Protein AF-A0A2L2Z3Q4-F1 (afdb_monomer_lite)

pLDDT: mean 92.14, std 6.17, range [59.94, 97.19]

Foldseek 3Di:
DQKDKFAFDPDFWWKDAPVDIDTDPDRGIDIFGWDQDPNWIWTDDPNDIDTDPDFQDWDWDFDQDPRITITTITGHHDD

Structure (mmCIF, N/CA/C/O backbone):
data_AF-A0A2L2Z3Q4-F1
#
_entry.id   AF-A0A2L2Z3Q4-F1
#
loop_
_atom_site.group_PDB
_atom_site.id
_atom_site.type_symbol
_atom_site.label_atom_id
_atom_site.label_alt_id
_atom_site.label_comp_id
_atom_site.label_asym_id
_atom_site.label_entity_id
_atom_site.label_seq_id
_atom_site.pdbx_PDB_ins_code
_atom_site.Cartn_x
_atom_site.Cartn_y
_atom_site.Cartn_z
_atom_site.occupancy
_atom_site.B_iso_or_equiv
_atom_site.auth_seq_id
_atom_site.auth_comp_id
_atom_site.auth_asym_id
_atom_site.auth_atom_id
_atom_site.pdbx_PDB_model_num
ATOM 1 N N . PRO A 1 1 ? -17.065 2.151 -8.584 1.00 59.94 1 PRO A N 1
ATOM 2 C CA . PRO A 1 1 ? -17.551 1.777 -7.230 1.00 59.94 1 PRO A CA 1
ATOM 3 C C . PRO A 1 1 ? -16.791 0.541 -6.717 1.00 59.94 1 PRO A C 1
ATOM 5 O O . PRO A 1 1 ? -16.596 -0.382 -7.497 1.00 59.94 1 PRO A O 1
ATOM 8 N N . GLY A 1 2 ? -16.303 0.545 -5.470 1.00 87.25 2 GLY A N 1
ATOM 9 C CA . GLY A 1 2 ? -15.546 -0.585 -4.890 1.00 87.25 2 GLY A CA 1
ATOM 10 C C . GLY A 1 2 ? -14.063 -0.324 -4.593 1.00 87.25 2 GLY A C 1
ATOM 11 O O . GLY A 1 2 ? -13.350 -1.255 -4.236 1.00 87.25 2 GLY A O 1
ATOM 12 N N . SER A 1 3 ? -13.604 0.926 -4.713 1.00 93.62 3 SER A N 1
ATOM 13 C CA . SER A 1 3 ? -12.284 1.353 -4.234 1.00 93.62 3 SER A CA 1
ATOM 14 C C . SER A 1 3 ? -12.422 2.456 -3.189 1.00 93.62 3 SER A C 1
ATOM 16 O O . SER A 1 3 ? -13.367 3.245 -3.250 1.00 93.62 3 SER A O 1
ATOM 18 N N . LYS A 1 4 ? -11.484 2.520 -2.241 1.00 93.81 4 LYS A N 1
ATOM 19 C CA . LYS A 1 4 ? -11.396 3.572 -1.219 1.00 93.81 4 LYS A CA 1
ATOM 20 C C . LYS A 1 4 ? -9.951 4.044 -1.088 1.00 93.81 4 LYS A C 1
ATOM 22 O 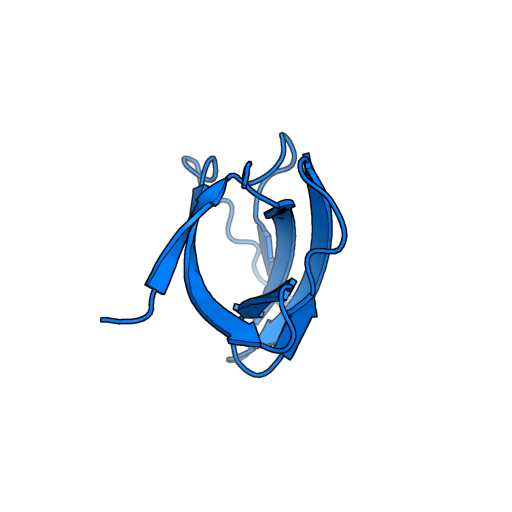O . LYS A 1 4 ? -9.022 3.322 -1.446 1.00 93.81 4 LYS A O 1
ATOM 27 N N . CYS A 1 5 ? -9.775 5.262 -0.591 1.00 94.25 5 CYS A N 1
ATOM 28 C CA . CYS A 1 5 ? -8.462 5.778 -0.234 1.00 94.25 5 CYS A CA 1
ATOM 29 C C . CYS A 1 5 ? -7.993 5.148 1.086 1.00 94.25 5 CYS A C 1
ATOM 31 O O . CYS A 1 5 ? -8.754 5.108 2.056 1.00 94.25 5 CYS A O 1
ATOM 33 N N . PHE A 1 6 ? -6.753 4.671 1.110 1.00 95.62 6 PHE A N 1
ATOM 34 C CA . PHE A 1 6 ? -6.079 4.146 2.290 1.00 95.62 6 PHE A CA 1
ATOM 35 C C . PHE A 1 6 ? -4.771 4.893 2.501 1.00 95.62 6 PHE A C 1
ATOM 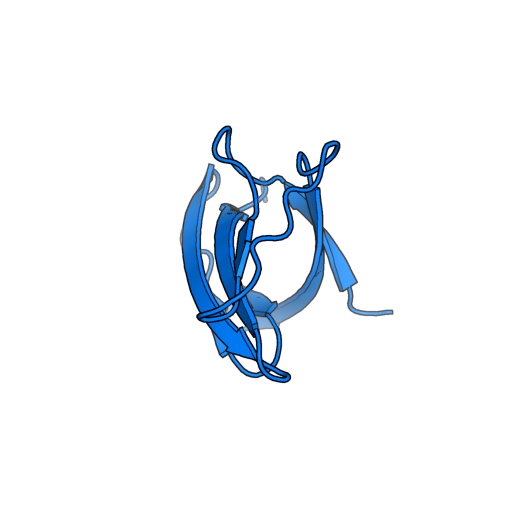37 O O . PHE A 1 6 ? -4.036 5.148 1.547 1.00 95.62 6 PHE A O 1
ATOM 44 N N . ASN A 1 7 ? -4.471 5.208 3.756 1.00 96.06 7 ASN A N 1
ATOM 45 C CA . ASN A 1 7 ? -3.226 5.877 4.102 1.00 96.06 7 ASN A CA 1
ATOM 46 C C . ASN A 1 7 ? -2.054 4.908 3.984 1.00 96.06 7 ASN A C 1
ATOM 48 O O . ASN A 1 7 ? -2.182 3.718 4.290 1.00 96.06 7 ASN A O 1
ATOM 52 N N . HIS A 1 8 ? -0.905 5.437 3.590 1.00 95.25 8 HIS A N 1
ATOM 53 C CA . HIS A 1 8 ? 0.365 4.746 3.756 1.00 95.25 8 HIS A CA 1
ATOM 54 C C . HIS A 1 8 ? 0.994 5.117 5.099 1.00 95.25 8 HIS A C 1
ATOM 56 O O . HIS A 1 8 ? 0.500 5.996 5.813 1.00 95.25 8 HIS A O 1
ATOM 62 N N . ASN A 1 9 ? 2.047 4.401 5.496 1.00 91.38 9 ASN A N 1
ATOM 63 C CA . ASN A 1 9 ? 2.839 4.808 6.654 1.00 91.38 9 ASN A CA 1
ATOM 64 C C . ASN A 1 9 ? 3.823 5.934 6.253 1.00 91.38 9 ASN A C 1
ATOM 66 O O . ASN A 1 9 ? 3.704 6.550 5.197 1.00 91.38 9 ASN A O 1
ATOM 70 N N . LYS A 1 10 ? 4.786 6.243 7.127 1.00 87.06 10 LYS A N 1
ATOM 71 C CA . LYS A 1 10 ? 5.799 7.276 6.852 1.00 87.06 10 LYS A CA 1
ATOM 72 C C . LYS A 1 10 ? 6.848 6.834 5.827 1.00 87.06 10 LYS A C 1
ATOM 74 O O . LYS A 1 10 ? 7.561 7.684 5.302 1.00 87.06 10 LYS A O 1
ATOM 79 N N . GLU A 1 11 ? 6.968 5.533 5.573 1.00 88.12 11 GLU A N 1
ATOM 80 C CA . GLU A 1 11 ? 7.900 4.994 4.588 1.00 88.12 11 GLU A CA 1
ATOM 81 C C . GLU A 1 11 ? 7.340 5.236 3.186 1.00 88.12 11 GLU A C 1
ATOM 83 O O . GLU A 1 11 ? 6.133 5.176 2.952 1.00 88.12 11 GLU A O 1
ATOM 88 N N . MET A 1 12 ? 8.228 5.564 2.254 1.00 88.44 12 MET A N 1
ATOM 89 C CA . MET A 1 12 ? 7.837 5.889 0.890 1.00 88.44 12 MET A CA 1
ATOM 90 C C . MET A 1 12 ? 7.364 4.647 0.138 1.00 88.44 12 MET A C 1
ATOM 92 O O . MET A 1 12 ? 7.991 3.592 0.227 1.00 88.44 12 MET A O 1
ATOM 96 N N . TRP A 1 13 ? 6.287 4.791 -0.639 1.00 91.75 13 TRP A N 1
ATOM 97 C CA . TRP A 1 13 ? 5.913 3.779 -1.623 1.00 91.75 13 TRP A CA 1
ATOM 98 C C . TRP A 1 13 ? 6.928 3.784 -2.769 1.00 91.75 13 TRP A C 1
ATOM 100 O O . TRP A 1 13 ? 7.084 4.785 -3.474 1.00 91.75 13 TRP A O 1
ATOM 110 N N . GLU A 1 14 ? 7.618 2.665 -2.950 1.00 92.06 14 GLU A N 1
ATOM 111 C CA . GLU A 1 14 ? 8.641 2.471 -3.970 1.00 92.06 14 GLU A CA 1
ATOM 112 C C . GLU A 1 14 ? 8.140 1.504 -5.041 1.00 92.06 14 GLU A C 1
ATOM 114 O O . GLU A 1 14 ? 7.597 0.438 -4.746 1.00 92.06 14 GLU A O 1
ATOM 119 N N . GLU A 1 15 ? 8.386 1.850 -6.300 1.00 93.00 15 GLU A N 1
ATOM 120 C CA . GLU A 1 15 ? 8.298 0.899 -7.402 1.00 93.00 15 GLU A CA 1
ATOM 121 C C . GLU A 1 15 ? 9.681 0.759 -8.025 1.00 93.00 15 GLU A C 1
ATOM 123 O O . GLU A 1 15 ? 10.270 1.750 -8.459 1.00 93.00 15 GLU A O 1
ATOM 128 N N . ARG A 1 16 ? 10.215 -0.458 -8.118 1.00 94.50 16 ARG A N 1
ATOM 129 C CA . ARG A 1 16 ? 11.522 -0.671 -8.746 1.00 94.50 16 ARG A CA 1
ATOM 130 C C . ARG A 1 16 ? 11.576 -1.864 -9.681 1.00 94.50 16 ARG A C 1
ATOM 132 O O . ARG A 1 16 ? 10.896 -2.867 -9.493 1.00 94.50 16 ARG A O 1
ATOM 139 N N . THR A 1 17 ? 12.446 -1.768 -10.668 1.00 93.62 17 THR A N 1
ATOM 140 C CA . THR A 1 17 ? 12.982 -2.898 -11.427 1.00 93.62 17 THR A CA 1
ATOM 141 C C . THR A 1 17 ? 14.447 -3.103 -11.038 1.00 93.62 17 THR A C 1
ATOM 143 O O . THR A 1 17 ? 14.982 -2.382 -10.196 1.00 93.62 17 THR A O 1
ATOM 146 N N . CYS A 1 18 ? 15.134 -4.056 -11.670 1.00 87.31 18 CYS A N 1
ATOM 147 C CA . CYS A 1 18 ? 16.582 -4.199 -11.498 1.00 87.31 18 CYS A CA 1
ATOM 148 C C . CYS A 1 18 ? 17.379 -2.986 -12.019 1.00 87.31 18 CYS A C 1
ATOM 150 O O . CYS A 1 18 ? 18.537 -2.832 -11.649 1.00 87.31 18 CYS A O 1
ATOM 152 N N . GLN A 1 19 ? 16.790 -2.158 -12.891 1.00 93.69 19 GLN A N 1
ATOM 153 C CA . GLN A 1 19 ? 17.482 -1.059 -13.579 1.00 93.69 19 GLN A CA 1
ATOM 154 C C . GLN A 1 19 ? 16.990 0.333 -13.168 1.00 93.69 19 GLN A C 1
ATOM 156 O O . GLN A 1 19 ? 17.702 1.313 -13.368 1.00 93.69 19 GLN A O 1
ATOM 161 N N . GLN A 1 20 ? 15.778 0.446 -12.620 1.00 92.50 20 GLN A N 1
ATOM 162 C CA . GLN A 1 20 ? 15.144 1.733 -12.348 1.00 92.50 20 GLN A CA 1
ATOM 163 C C . GLN A 1 20 ? 14.378 1.707 -11.028 1.00 92.50 20 GLN A C 1
ATOM 165 O O . GLN A 1 20 ? 13.676 0.744 -10.736 1.00 92.50 20 GLN A O 1
ATOM 170 N N . VAL A 1 21 ? 14.449 2.806 -10.277 1.00 90.88 21 VAL A N 1
ATOM 171 C CA . VAL A 1 21 ? 13.630 3.054 -9.085 1.00 90.88 21 VAL A CA 1
ATOM 172 C C . VAL A 1 21 ? 12.748 4.271 -9.348 1.00 90.88 21 VAL A C 1
ATOM 174 O O . VAL A 1 21 ? 13.230 5.301 -9.820 1.00 90.88 21 VAL A O 1
ATOM 177 N N . ARG A 1 22 ? 11.451 4.158 -9.061 1.00 89.00 22 ARG A N 1
ATOM 178 C CA . ARG A 1 22 ? 10.488 5.259 -9.077 1.00 89.00 22 ARG A CA 1
ATOM 179 C C . ARG A 1 22 ? 10.179 5.652 -7.645 1.00 89.00 22 ARG A C 1
ATOM 181 O O . ARG A 1 22 ? 9.705 4.845 -6.847 1.00 89.00 22 ARG A O 1
ATOM 188 N N . GLN A 1 23 ? 10.459 6.913 -7.353 1.00 80.25 23 GLN A N 1
ATOM 189 C CA . GLN A 1 23 ? 10.194 7.528 -6.066 1.00 80.25 23 GLN A CA 1
ATOM 190 C C . GLN A 1 23 ? 9.056 8.524 -6.246 1.00 80.25 23 GLN A C 1
ATOM 192 O O . GLN A 1 23 ? 9.171 9.489 -7.003 1.00 80.25 23 GLN A O 1
ATOM 197 N N . TRP A 1 24 ? 7.934 8.265 -5.588 1.00 80.31 24 TRP A N 1
ATOM 198 C CA . TRP A 1 24 ? 6.788 9.162 -5.616 1.00 80.31 24 TRP A CA 1
ATOM 199 C C . TRP A 1 24 ? 7.041 10.293 -4.620 1.00 80.31 24 TRP A C 1
ATOM 201 O O . TRP A 1 24 ? 7.358 10.007 -3.479 1.00 80.31 24 TRP A O 1
ATOM 211 N N . GLN A 1 25 ? 6.905 11.567 -5.011 1.00 75.31 25 GLN A N 1
ATOM 212 C CA . GLN A 1 25 ? 7.019 12.703 -4.070 1.00 75.31 25 GLN A CA 1
ATOM 213 C C . GLN A 1 25 ? 5.785 12.857 -3.164 1.00 75.31 25 GLN A C 1
ATOM 215 O O . GLN A 1 25 ? 5.855 13.475 -2.103 1.00 75.31 25 GLN A O 1
ATOM 220 N N . HIS A 1 26 ? 4.652 12.277 -3.568 1.00 82.00 26 HIS A N 1
ATOM 221 C CA . HIS A 1 26 ? 3.396 12.294 -2.827 1.00 82.00 26 HIS A CA 1
ATOM 222 C C . HIS A 1 26 ? 2.860 10.866 -2.702 1.00 82.00 26 HIS A C 1
ATOM 224 O O . HIS A 1 26 ? 2.189 10.366 -3.598 1.00 82.00 26 HIS A O 1
ATOM 230 N N . TRP A 1 27 ? 3.177 10.210 -1.585 1.00 84.19 27 TRP A N 1
ATOM 231 C CA . TRP A 1 27 ? 2.822 8.810 -1.311 1.00 84.19 27 TRP A CA 1
ATOM 232 C C . TRP A 1 27 ? 1.953 8.649 -0.063 1.00 84.19 27 TRP A C 1
ATOM 234 O O . TRP A 1 27 ? 1.772 7.547 0.419 1.00 84.19 27 TRP A O 1
ATOM 244 N N . GLY A 1 28 ? 1.423 9.728 0.518 1.00 90.12 28 GLY A N 1
ATOM 245 C CA . GLY A 1 28 ? 0.728 9.637 1.811 1.00 90.12 28 GLY A CA 1
ATOM 246 C C . GLY A 1 28 ? -0.519 8.739 1.805 1.00 90.12 28 GLY A C 1
ATOM 247 O O . GLY A 1 28 ? -0.981 8.315 2.864 1.00 90.12 28 GLY A O 1
ATOM 248 N N . SER A 1 29 ? -1.074 8.441 0.627 1.00 92.88 29 SER A N 1
ATOM 249 C CA . SER A 1 29 ? -2.243 7.577 0.476 1.00 92.88 29 SER A CA 1
ATOM 250 C C . SER A 1 29 ? -2.354 7.001 -0.938 1.00 92.88 29 SER A C 1
ATOM 252 O O . SER A 1 29 ? -1.818 7.572 -1.887 1.00 92.88 29 SER A O 1
ATOM 254 N N . GLY A 1 30 ? -3.093 5.900 -1.082 1.00 92.56 30 GLY A N 1
ATOM 255 C CA . GLY A 1 30 ? -3.400 5.270 -2.366 1.00 92.56 30 GLY A CA 1
ATOM 256 C C . GLY A 1 30 ? -4.848 4.780 -2.446 1.00 92.56 30 GLY A C 1
ATOM 257 O O . GLY A 1 30 ? -5.500 4.550 -1.427 1.00 92.56 30 GLY A O 1
ATOM 258 N N . CYS A 1 31 ? -5.369 4.622 -3.665 1.00 93.94 31 CYS A N 1
ATOM 259 C CA . CYS A 1 31 ? -6.728 4.132 -3.904 1.00 93.94 31 CYS A CA 1
ATOM 260 C C . CYS A 1 31 ? -6.705 2.634 -4.220 1.00 93.94 31 CYS A C 1
ATOM 262 O O . CYS A 1 31 ? -6.149 2.221 -5.237 1.00 93.94 31 CYS A O 1
ATOM 264 N N . TYR A 1 32 ? -7.338 1.828 -3.369 1.00 95.31 32 TYR A N 1
ATOM 265 C CA . TYR A 1 32 ? -7.328 0.370 -3.483 1.00 95.31 32 TYR A CA 1
ATOM 266 C C . TYR A 1 32 ? -8.741 -0.179 -3.517 1.00 95.31 32 TYR A C 1
ATOM 268 O O . TYR A 1 32 ? -9.645 0.350 -2.861 1.00 95.31 32 TYR A O 1
ATOM 276 N N . LYS A 1 33 ? -8.920 -1.264 -4.273 1.00 95.94 33 LYS A N 1
ATOM 277 C CA . LYS A 1 33 ? -10.148 -2.050 -4.199 1.00 95.94 33 LYS A CA 1
ATOM 278 C C . LYS A 1 33 ? -10.251 -2.683 -2.818 1.00 95.94 33 LYS A C 1
ATOM 280 O O . LYS A 1 33 ? -9.235 -3.036 -2.220 1.00 95.94 33 LYS A O 1
ATOM 285 N N . TYR A 1 34 ? -11.468 -2.821 -2.316 1.00 95.25 34 TYR A N 1
ATOM 286 C CA . TYR A 1 34 ? -11.697 -3.462 -1.030 1.00 95.25 34 TYR A CA 1
ATOM 287 C C . TYR A 1 34 ? -12.996 -4.256 -1.021 1.00 95.25 34 TYR A C 1
ATOM 289 O O . TYR A 1 34 ? -13.919 -3.980 -1.786 1.00 95.25 34 TYR A O 1
ATOM 297 N N . GLU A 1 35 ? -13.071 -5.207 -0.102 1.00 94.81 35 GLU A N 1
ATOM 298 C CA . GLU A 1 35 ? -14.268 -5.983 0.185 1.00 94.81 35 GLU A CA 1
ATOM 299 C C . GLU A 1 35 ? -14.427 -6.175 1.696 1.00 94.81 35 GLU A C 1
ATOM 301 O O . GLU A 1 35 ? -13.452 -6.280 2.441 1.00 94.81 35 GLU A O 1
ATOM 306 N N . CYS A 1 36 ? -15.673 -6.197 2.162 1.00 92.38 36 CYS A N 1
ATOM 307 C CA . CYS A 1 36 ? -15.995 -6.506 3.549 1.00 92.38 36 CYS A CA 1
ATOM 308 C C . CYS A 1 36 ? -16.596 -7.908 3.598 1.00 92.38 36 CYS A C 1
ATOM 310 O O . CYS A 1 36 ? -17.740 -8.103 3.195 1.00 92.38 36 CYS A O 1
ATOM 312 N N . VAL A 1 37 ? -15.830 -8.878 4.097 1.00 92.12 37 VAL A N 1
ATOM 313 C CA . VAL A 1 37 ? -16.234 -10.290 4.155 1.00 92.12 37 VAL A CA 1
ATOM 314 C C . VAL A 1 37 ? -16.042 -10.795 5.579 1.00 92.12 37 VAL A C 1
ATOM 316 O O . VAL A 1 37 ? -14.994 -10.574 6.191 1.00 92.12 37 VAL A O 1
ATOM 319 N N . SER A 1 38 ? -17.070 -11.449 6.127 1.00 91.25 38 SER A N 1
ATOM 320 C CA . SER A 1 38 ? -17.070 -12.002 7.492 1.00 91.25 38 SER A CA 1
ATOM 321 C C . SER A 1 38 ? -16.723 -10.970 8.576 1.00 91.25 38 SER A C 1
ATOM 323 O O . SER A 1 38 ? -15.982 -11.255 9.516 1.00 91.25 38 SER A O 1
ATOM 325 N N . GLY A 1 39 ? -17.220 -9.736 8.421 1.00 89.75 39 GLY A N 1
ATOM 326 C CA . GLY A 1 39 ? -16.984 -8.635 9.364 1.00 89.75 39 GLY A CA 1
ATOM 327 C C . GLY A 1 39 ? -15.559 -8.069 9.345 1.00 89.75 39 GLY A C 1
ATOM 328 O O . GLY A 1 39 ? -15.190 -7.313 10.245 1.00 89.75 39 GLY A O 1
ATOM 329 N N . ARG A 1 40 ? -14.748 -8.429 8.343 1.00 92.69 40 ARG A N 1
ATOM 330 C CA . ARG A 1 40 ? -13.374 -7.947 8.173 1.00 92.69 40 ARG A CA 1
ATOM 331 C C . ARG A 1 40 ? -13.218 -7.222 6.848 1.00 92.69 40 ARG A C 1
ATOM 333 O O . ARG A 1 40 ? -13.843 -7.585 5.855 1.00 92.69 40 ARG A O 1
ATOM 340 N N . LEU A 1 41 ? -12.368 -6.202 6.864 1.00 94.62 41 LEU A N 1
ATOM 341 C CA . LEU A 1 41 ? -11.985 -5.455 5.678 1.00 94.62 41 LEU A CA 1
ATOM 342 C C . LEU A 1 41 ? -10.815 -6.163 5.002 1.00 94.62 41 LEU A C 1
ATOM 344 O O . LEU A 1 41 ? -9.798 -6.431 5.642 1.00 94.62 41 LEU A O 1
ATOM 348 N N . HIS A 1 42 ? -10.952 -6.423 3.713 1.00 96.12 42 HIS A N 1
ATOM 349 C CA . HIS A 1 42 ? -9.906 -6.979 2.872 1.00 96.12 42 HIS A CA 1
ATOM 350 C C . HIS A 1 42 ? -9.566 -5.962 1.791 1.00 96.12 42 HIS A C 1
ATOM 352 O O . HIS A 1 42 ? -10.449 -5.450 1.106 1.00 96.12 42 HIS A O 1
ATOM 358 N N . VAL A 1 43 ? -8.286 -5.633 1.676 1.00 96.44 43 VAL A N 1
ATOM 359 C CA . VAL A 1 43 ? -7.743 -4.685 0.706 1.00 96.44 43 VAL A CA 1
ATOM 360 C C . VAL A 1 43 ? -7.096 -5.479 -0.416 1.00 96.44 43 VAL A C 1
ATOM 362 O O . VAL A 1 43 ? -6.280 -6.364 -0.166 1.00 96.44 43 VAL A O 1
ATOM 365 N N . ILE A 1 44 ? -7.458 -5.163 -1.652 1.00 96.00 44 ILE A N 1
ATOM 366 C CA . ILE A 1 44 ? -6.980 -5.860 -2.841 1.00 96.00 44 ILE A CA 1
ATOM 367 C C . ILE A 1 44 ? -5.936 -4.977 -3.520 1.00 96.00 44 ILE A C 1
ATOM 369 O O . ILE A 1 44 ? -6.241 -3.883 -4.009 1.00 96.00 44 ILE A O 1
ATOM 373 N N . VAL A 1 45 ? -4.701 -5.468 -3.557 1.00 95.50 45 VAL A N 1
ATOM 374 C CA . VAL A 1 45 ? -3.565 -4.822 -4.216 1.00 95.50 45 VAL A CA 1
ATOM 375 C C . VAL A 1 45 ? -3.133 -5.717 -5.371 1.00 95.50 45 VAL A C 1
ATOM 377 O O . VAL A 1 45 ? -2.617 -6.812 -5.161 1.00 95.50 45 VAL A O 1
ATOM 380 N N . ALA A 1 46 ? -3.385 -5.263 -6.601 1.00 92.25 46 ALA A N 1
ATOM 381 C CA . ALA A 1 46 ? -3.255 -6.076 -7.810 1.00 92.25 46 ALA A CA 1
ATOM 382 C C . ALA A 1 46 ? -4.072 -7.387 -7.726 1.00 92.25 46 ALA A C 1
ATOM 384 O O . ALA A 1 46 ? -5.300 -7.337 -7.754 1.00 92.25 46 ALA A O 1
ATOM 385 N N . ASN A 1 47 ? -3.406 -8.540 -7.633 1.00 91.62 47 ASN A N 1
ATOM 386 C CA . ASN A 1 47 ? -3.991 -9.879 -7.494 1.00 91.62 47 ASN A CA 1
ATOM 387 C C . ASN A 1 47 ? -3.819 -10.472 -6.080 1.00 91.62 47 ASN A C 1
ATOM 389 O O . ASN A 1 47 ? -4.054 -11.664 -5.889 1.00 91.62 47 ASN A O 1
ATOM 393 N N . HIS A 1 48 ? -3.402 -9.663 -5.104 1.00 95.50 48 HIS A N 1
ATOM 394 C CA . HIS A 1 48 ? -3.209 -10.081 -3.719 1.00 95.50 48 HIS A CA 1
ATOM 395 C C . HIS A 1 48 ? -4.253 -9.448 -2.799 1.00 95.50 48 HIS A C 1
ATOM 397 O O . HIS A 1 48 ? -4.525 -8.248 -2.877 1.00 95.50 48 HIS A O 1
ATOM 403 N N . THR A 1 49 ? -4.794 -10.256 -1.889 1.00 96.12 49 THR A N 1
ATOM 404 C CA . THR A 1 49 ? -5.750 -9.816 -0.870 1.00 96.12 49 THR A CA 1
ATOM 405 C C . THR A 1 49 ? -5.066 -9.741 0.491 1.00 96.12 49 THR A C 1
ATOM 407 O O . THR A 1 49 ? -4.439 -10.702 0.934 1.00 96.12 49 THR A O 1
ATOM 410 N N . TYR A 1 50 ? -5.212 -8.604 1.168 1.00 96.75 50 TYR A N 1
ATOM 411 C CA . TYR A 1 50 ? -4.663 -8.346 2.496 1.00 96.75 50 TYR A CA 1
ATOM 412 C C . TYR A 1 50 ? -5.783 -8.051 3.489 1.00 96.75 50 TYR A C 1
ATOM 414 O O . TYR A 1 50 ? -6.587 -7.145 3.279 1.00 96.75 50 TYR A O 1
ATOM 422 N N . THR A 1 51 ? -5.824 -8.778 4.602 1.00 96.38 51 THR A N 1
ATOM 423 C CA . THR A 1 51 ? -6.882 -8.622 5.607 1.00 96.38 51 THR A CA 1
ATOM 424 C C . THR A 1 51 ? -6.473 -7.665 6.725 1.00 96.38 51 THR A C 1
ATOM 426 O O . THR A 1 51 ? -5.431 -7.829 7.365 1.00 96.38 51 THR A O 1
ATOM 429 N N . CYS A 1 52 ? -7.346 -6.708 7.025 1.00 95.44 52 CYS A N 1
ATOM 430 C CA . CYS A 1 52 ? -7.271 -5.887 8.224 1.00 95.44 52 CYS A CA 1
ATOM 431 C C . CYS A 1 52 ? -7.912 -6.615 9.414 1.00 95.44 52 CYS A C 1
ATOM 433 O O . CYS A 1 52 ? -9.118 -6.879 9.434 1.00 95.44 52 CYS A O 1
ATOM 435 N N . PHE A 1 53 ? -7.111 -6.908 10.437 1.00 94.56 53 PHE A N 1
ATOM 436 C CA . PHE A 1 53 ? -7.565 -7.507 11.693 1.00 94.56 53 PHE A CA 1
ATOM 437 C C . PHE A 1 53 ? -7.925 -6.454 12.740 1.00 94.56 53 PHE A C 1
ATOM 439 O O . PHE A 1 53 ? -8.862 -6.670 13.509 1.00 94.56 53 PHE A O 1
ATOM 446 N N . GLN A 1 54 ? -7.221 -5.320 12.742 1.00 94.19 54 GLN A N 1
ATOM 447 C CA . GLN A 1 54 ? -7.421 -4.220 13.685 1.00 94.19 54 GLN A CA 1
ATOM 448 C C . GLN A 1 54 ? -7.101 -2.854 13.061 1.00 94.19 54 GLN A C 1
ATOM 450 O O . GLN A 1 54 ? -6.343 -2.753 12.094 1.00 94.19 54 GLN A O 1
ATOM 455 N N . THR A 1 55 ? -7.671 -1.790 13.629 1.00 94.94 55 THR A N 1
ATOM 456 C CA . THR A 1 55 ? -7.391 -0.404 13.228 1.00 94.94 55 THR A CA 1
ATOM 457 C C . THR A 1 55 ? -5.920 -0.054 13.451 1.00 94.94 55 THR A C 1
ATOM 459 O O . THR A 1 55 ? -5.329 -0.444 14.456 1.00 94.94 55 THR A O 1
ATOM 462 N N . GLY A 1 56 ? -5.317 0.670 12.504 1.00 95.44 56 GLY A N 1
ATOM 463 C CA . GLY A 1 56 ? -3.910 1.075 12.563 1.00 95.44 56 GLY A CA 1
ATOM 464 C C . GLY A 1 56 ? -2.909 -0.039 12.244 1.00 95.44 56 GLY A C 1
ATOM 465 O O . GLY A 1 56 ? -1.706 0.219 12.215 1.00 95.44 56 GLY A O 1
ATOM 466 N N . GLN A 1 57 ? -3.371 -1.266 11.975 1.00 96.62 57 GLN A N 1
ATOM 467 C CA . GLN A 1 57 ? -2.504 -2.342 11.501 1.00 96.62 57 GLN A CA 1
ATOM 468 C C . GLN A 1 57 ? -1.795 -1.922 10.208 1.00 96.62 57 GLN A C 1
ATOM 470 O O . GLN A 1 57 ? -2.420 -1.408 9.282 1.00 96.62 57 GLN A O 1
ATOM 475 N N . GLN A 1 58 ? -0.490 -2.178 10.146 1.00 96.94 58 GLN A N 1
ATOM 476 C CA . GLN A 1 58 ? 0.344 -1.906 8.981 1.00 96.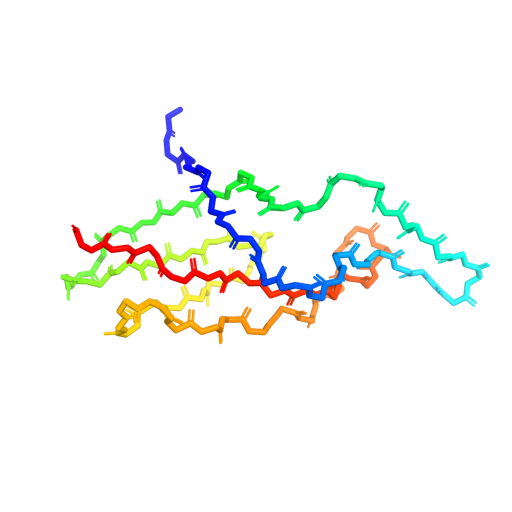94 58 GLN A CA 1
ATOM 477 C C . GLN A 1 58 ? 0.467 -3.167 8.123 1.00 96.94 58 GLN A C 1
ATOM 479 O O . GLN A 1 58 ? 1.053 -4.166 8.541 1.00 96.94 58 GLN A O 1
ATOM 484 N N . LEU A 1 59 ? -0.102 -3.120 6.923 1.00 96.62 59 LEU A N 1
ATOM 485 C CA . LEU A 1 59 ? -0.010 -4.164 5.912 1.00 96.62 59 LEU A CA 1
ATOM 486 C C . LEU A 1 59 ? 1.219 -3.891 5.049 1.00 96.62 59 LEU A C 1
ATOM 488 O O . LEU A 1 59 ? 1.195 -2.991 4.210 1.00 96.62 59 LEU A O 1
ATOM 492 N N . LYS A 1 60 ? 2.293 -4.652 5.270 1.00 96.06 60 LYS A N 1
ATOM 493 C CA . LYS A 1 60 ? 3.500 -4.574 4.441 1.00 96.06 60 LYS A CA 1
ATOM 494 C C . LYS A 1 60 ? 3.225 -5.200 3.078 1.00 96.06 60 LYS A C 1
ATOM 496 O O . LYS A 1 60 ? 2.861 -6.372 2.989 1.00 96.06 60 LYS A O 1
ATOM 501 N N . ILE A 1 61 ? 3.413 -4.411 2.033 1.00 95.75 61 ILE A N 1
ATOM 502 C CA . ILE A 1 61 ? 3.236 -4.799 0.643 1.00 95.75 61 ILE A CA 1
ATOM 503 C C . ILE A 1 61 ? 4.618 -4.961 0.021 1.00 95.75 61 ILE A C 1
ATOM 505 O O . ILE A 1 61 ? 5.442 -4.052 0.071 1.00 95.75 61 ILE A O 1
ATOM 509 N N . GLN A 1 62 ? 4.857 -6.129 -0.564 1.00 95.31 62 GLN A N 1
ATOM 510 C CA . GLN A 1 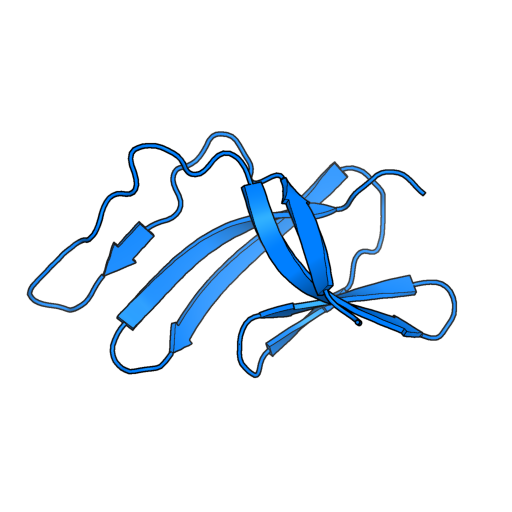62 ? 6.022 -6.402 -1.391 1.00 95.31 62 GLN A CA 1
ATOM 511 C C . GLN A 1 62 ? 5.594 -7.382 -2.478 1.00 95.31 62 GLN A C 1
ATOM 513 O O . GLN A 1 62 ? 5.574 -8.592 -2.255 1.00 95.31 62 GLN A O 1
ATOM 518 N N . ILE A 1 63 ? 5.184 -6.857 -3.630 1.00 96.00 63 ILE A N 1
ATOM 519 C CA . ILE A 1 63 ? 4.615 -7.663 -4.717 1.00 96.00 63 ILE A CA 1
ATOM 520 C C . ILE A 1 63 ? 5.243 -7.294 -6.054 1.00 96.00 63 ILE A C 1
ATOM 522 O O . ILE A 1 63 ? 5.548 -6.131 -6.305 1.00 96.00 63 ILE A O 1
ATOM 526 N N . PHE A 1 64 ? 5.422 -8.282 -6.927 1.00 94.88 64 PHE A N 1
ATOM 527 C CA . PHE A 1 64 ? 5.860 -8.046 -8.297 1.00 94.88 64 PHE A CA 1
ATOM 528 C C . PHE A 1 64 ? 4.644 -8.021 -9.222 1.00 94.88 64 PHE A C 1
ATOM 530 O O . PHE A 1 64 ? 3.951 -9.026 -9.368 1.00 94.88 64 PHE A O 1
ATOM 537 N N . PHE A 1 65 ? 4.371 -6.874 -9.839 1.00 94.31 65 PHE A N 1
ATOM 538 C CA . PHE A 1 65 ? 3.210 -6.682 -10.699 1.00 94.31 65 PHE A CA 1
ATOM 539 C C . PHE A 1 65 ? 3.554 -5.796 -11.897 1.00 94.31 65 PHE A C 1
ATOM 541 O O . PHE A 1 65 ? 4.197 -4.757 -11.753 1.00 94.31 65 PHE A O 1
ATOM 548 N N . GLN A 1 66 ? 3.130 -6.227 -13.090 1.00 92.69 66 GLN A N 1
ATOM 549 C CA . GLN A 1 66 ? 3.388 -5.543 -14.367 1.00 92.69 66 GLN A CA 1
ATOM 550 C C . GLN A 1 66 ? 4.869 -5.189 -14.611 1.00 92.69 66 GLN A C 1
ATOM 552 O O . GLN A 1 66 ? 5.184 -4.151 -15.184 1.00 92.69 66 GLN A O 1
ATOM 557 N N . GLY A 1 67 ? 5.790 -6.060 -14.187 1.00 92.81 67 GLY A N 1
ATOM 558 C CA . GLY A 1 67 ? 7.228 -5.868 -14.400 1.00 92.81 67 GLY A CA 1
ATOM 559 C C . GLY A 1 67 ? 7.931 -5.008 -13.345 1.00 92.81 67 GLY A C 1
ATOM 560 O O . GLY A 1 67 ? 9.137 -4.811 -13.452 1.00 92.81 67 GLY A O 1
ATOM 561 N N . TRP A 1 68 ? 7.211 -4.532 -12.325 1.00 95.06 68 TRP A N 1
ATOM 562 C CA . TRP A 1 68 ? 7.745 -3.709 -11.238 1.00 95.06 68 TRP A CA 1
ATO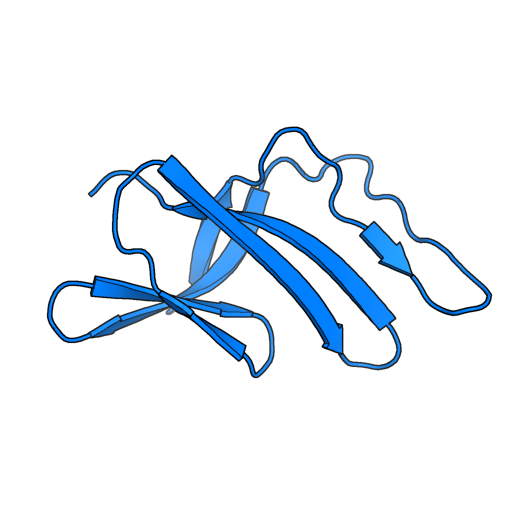M 563 C C . TRP A 1 68 ? 7.554 -4.394 -9.887 1.00 95.06 68 TRP A C 1
ATOM 565 O O . TRP A 1 68 ? 6.531 -5.028 -9.636 1.00 95.06 68 TRP A O 1
ATOM 575 N N . LEU A 1 69 ? 8.536 -4.251 -9.002 1.00 95.25 69 LEU A N 1
ATOM 576 C CA . LEU A 1 69 ? 8.429 -4.595 -7.592 1.00 95.25 69 LEU A CA 1
ATOM 577 C C . LEU A 1 69 ? 7.856 -3.393 -6.838 1.00 95.25 69 LEU A C 1
ATOM 579 O O . LEU A 1 69 ? 8.496 -2.347 -6.781 1.00 95.25 69 LEU A O 1
ATOM 583 N N . HIS A 1 70 ? 6.676 -3.565 -6.257 1.00 94.31 70 HIS A N 1
ATOM 584 C CA . HIS A 1 70 ? 5.970 -2.575 -5.448 1.00 94.31 70 HIS A CA 1
ATOM 585 C C . HIS A 1 70 ? 6.263 -2.842 -3.981 1.00 94.31 70 HIS A C 1
ATOM 587 O O . HIS A 1 70 ? 5.963 -3.935 -3.496 1.00 94.31 70 HIS A O 1
ATOM 593 N N . ILE A 1 71 ? 6.836 -1.864 -3.288 1.00 94.12 71 ILE A N 1
ATOM 594 C CA . ILE A 1 71 ? 7.195 -1.946 -1.874 1.00 94.12 71 ILE A CA 1
ATOM 595 C C . ILE A 1 71 ? 6.550 -0.774 -1.150 1.00 94.12 71 ILE A C 1
ATOM 597 O O . ILE A 1 71 ? 6.765 0.382 -1.502 1.00 94.12 71 ILE A O 1
ATOM 601 N N . GLY A 1 72 ? 5.773 -1.060 -0.116 1.00 94.25 72 GLY A N 1
ATOM 602 C CA . GLY A 1 72 ? 5.177 -0.014 0.699 1.00 94.25 72 GLY A CA 1
ATOM 603 C C . GLY A 1 72 ? 4.305 -0.579 1.801 1.00 94.25 72 GLY A C 1
ATOM 604 O O . GLY A 1 72 ? 4.266 -1.786 2.031 1.00 94.25 72 GLY A O 1
ATOM 605 N N . THR A 1 73 ? 3.588 0.298 2.491 1.00 96.56 73 THR A N 1
ATOM 606 C CA . THR A 1 73 ? 2.738 -0.096 3.614 1.00 96.56 73 THR A CA 1
ATOM 607 C C . THR A 1 73 ? 1.373 0.547 3.486 1.00 96.56 73 THR A C 1
ATOM 609 O O . THR A 1 73 ? 1.281 1.751 3.281 1.00 96.56 73 THR A O 1
ATOM 612 N N . ILE A 1 74 ? 0.314 -0.237 3.673 1.00 96.81 74 ILE A N 1
ATOM 613 C CA . ILE A 1 74 ? -1.060 0.261 3.795 1.00 96.81 74 ILE A CA 1
ATOM 614 C C . ILE A 1 74 ? -1.468 0.230 5.269 1.00 96.81 74 ILE A C 1
ATOM 616 O O . ILE A 1 74 ? -1.285 -0.779 5.948 1.00 96.81 74 ILE A O 1
ATOM 620 N N . VAL A 1 75 ? -2.037 1.322 5.774 1.00 97.19 75 VAL A N 1
ATOM 621 C CA . VAL A 1 75 ? -2.527 1.429 7.152 1.00 97.19 75 VAL A CA 1
ATOM 622 C C . VAL A 1 75 ? -4.027 1.148 7.182 1.00 97.19 75 VAL A C 1
ATOM 624 O O . VAL A 1 75 ? -4.819 1.841 6.539 1.00 97.19 75 VAL A O 1
ATOM 627 N N . CYS A 1 76 ? -4.428 0.136 7.950 1.00 95.94 76 CYS A N 1
ATOM 628 C CA . CYS A 1 76 ? -5.829 -0.230 8.114 1.00 95.94 76 CYS A CA 1
ATOM 629 C C . CYS A 1 76 ? -6.628 0.917 8.763 1.00 95.94 76 CYS A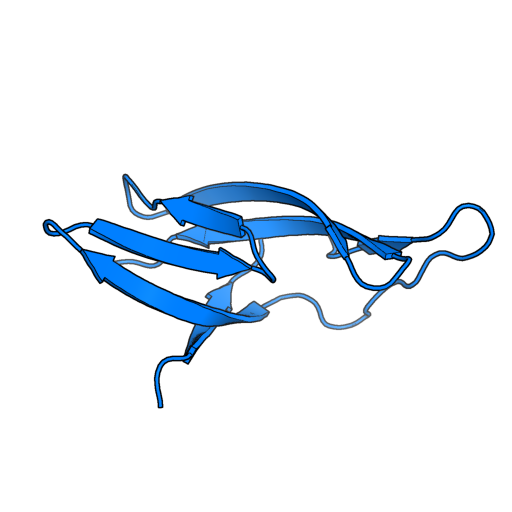 C 1
ATOM 631 O O . CYS A 1 76 ? -6.234 1.406 9.831 1.00 95.94 76 CYS A O 1
ATOM 633 N N . PRO A 1 77 ? -7.752 1.340 8.157 1.00 93.69 77 PRO A N 1
ATOM 634 C CA . PRO A 1 77 ? -8.513 2.492 8.618 1.00 93.69 77 PRO A CA 1
ATOM 635 C C . PRO A 1 77 ? -9.233 2.220 9.952 1.00 93.69 77 PRO A C 1
ATOM 637 O O . PRO A 1 77 ? -9.382 1.062 10.369 1.00 93.69 77 PRO A O 1
ATOM 640 N N . PRO A 1 78 ? -9.699 3.279 10.639 1.00 87.56 78 PRO A N 1
ATOM 641 C CA . PRO A 1 78 ? -10.689 3.129 11.698 1.00 87.56 78 PRO A CA 1
ATOM 642 C C . PRO A 1 78 ? -11.969 2.472 11.163 1.00 87.56 78 PRO A C 1
ATOM 644 O O . PRO A 1 78 ? -12.275 2.591 9.972 1.00 87.56 78 PRO A O 1
ATOM 647 N N . ARG A 1 79 ? -12.657 1.733 12.045 1.00 68.25 79 ARG A N 1
ATOM 648 C CA . ARG A 1 79 ? -13.985 1.169 11.759 1.00 68.25 79 ARG A CA 1
ATOM 649 C C . ARG A 1 79 ? -14.995 2.269 11.465 1.00 68.25 79 ARG A C 1
ATOM 651 O O . ARG A 1 79 ? -14.925 3.312 12.149 1.00 68.25 79 ARG A O 1
#

Organism: Parasteatoda tepidariorum (NCBI:txid114398)

Sequence (79 aa):
PGSKCFNHNKEMWEERTCQQVRQWQHWGSGCYKYECVSGRLHVIVANHTYTCFQTGQQLKIQIFFQGWLHIGTIVCPPR

Radius of gyration: 12.81 Å; chains: 1; bounding box: 35×25×28 Å

Secondary structure (DSSP, 8-state):
--EEEEEB-SSPPEEE-SS-EEE-S--SEEEEEEEEETTEEEEEETTEEEEE-STT-EEEEEEEETTEEEEEEEEPPP-